Protein AF-A0A194W2B4-F1 (afdb_monomer_lite)

pLDDT: mean 81.97, std 12.23, range [41.47, 95.25]

Structure (mmCIF, N/CA/C/O backbone):
data_AF-A0A194W2B4-F1
#
_entry.id   AF-A0A194W2B4-F1
#
loop_
_atom_site.group_PDB
_atom_site.id
_atom_site.type_symbol
_atom_site.label_atom_id
_atom_site.label_alt_id
_atom_site.label_comp_id
_atom_site.label_asym_id
_atom_site.label_entity_id
_atom_site.label_seq_id
_atom_site.pdbx_PDB_ins_code
_atom_site.Cartn_x
_atom_site.Cartn_y
_atom_site.Cartn_z
_atom_site.occupancy
_atom_site.B_iso_or_equiv
_atom_site.auth_seq_id
_atom_site.auth_comp_id
_atom_site.auth_asym_id
_atom_site.auth_atom_id
_atom_site.pdbx_PDB_model_num
ATOM 1 N N . MET A 1 1 ? -21.959 18.972 -3.219 1.00 41.47 1 MET A N 1
ATOM 2 C CA . MET A 1 1 ? -21.337 18.319 -2.049 1.00 41.47 1 MET A CA 1
ATOM 3 C C . MET A 1 1 ? -19.850 18.587 -2.133 1.00 41.47 1 MET A C 1
ATOM 5 O O . MET A 1 1 ? -19.236 18.120 -3.082 1.00 41.47 1 MET A O 1
ATOM 9 N N . SER A 1 2 ? -19.292 19.405 -1.241 1.00 55.44 2 SER A N 1
ATOM 10 C CA . SER A 1 2 ? -17.837 19.546 -1.148 1.00 55.44 2 SER A CA 1
ATOM 11 C C . SER A 1 2 ? -17.294 18.247 -0.557 1.00 55.44 2 SER A C 1
ATOM 13 O O . SER A 1 2 ? -17.518 17.963 0.618 1.00 55.44 2 SER A O 1
ATOM 15 N N . GLY A 1 3 ? -16.694 17.406 -1.397 1.00 68.81 3 GLY A N 1
ATOM 16 C CA . GLY A 1 3 ? -15.947 16.246 -0.923 1.00 68.81 3 GLY A CA 1
ATOM 17 C C . GLY A 1 3 ? -14.680 16.692 -0.198 1.00 68.81 3 GLY A C 1
ATOM 18 O O . GLY A 1 3 ? -14.205 17.805 -0.416 1.00 68.81 3 GLY A O 1
ATOM 19 N N . PHE A 1 4 ? -14.137 15.819 0.644 1.00 73.06 4 PHE A N 1
ATOM 20 C CA . PHE A 1 4 ? -12.844 16.046 1.282 1.00 73.06 4 PHE A CA 1
ATOM 21 C C . PHE A 1 4 ? -11.737 16.233 0.239 1.00 73.06 4 PHE A C 1
ATOM 23 O O . PHE A 1 4 ? -11.678 15.500 -0.764 1.00 73.06 4 PHE A O 1
ATOM 30 N N . THR A 1 5 ? -10.825 17.170 0.496 1.00 79.00 5 THR A N 1
ATOM 31 C CA . THR A 1 5 ? -9.618 17.334 -0.322 1.00 79.00 5 THR A CA 1
ATOM 32 C C . THR A 1 5 ? -8.726 16.091 -0.221 1.00 79.00 5 THR A C 1
ATOM 34 O O . THR A 1 5 ? -8.958 15.177 0.581 1.00 79.00 5 THR A O 1
ATOM 37 N N . LYS A 1 6 ? -7.709 15.992 -1.084 1.00 71.56 6 LYS A N 1
ATOM 38 C CA . LYS A 1 6 ? -6.747 14.882 -1.008 1.00 71.56 6 LYS A CA 1
ATOM 39 C C . LYS A 1 6 ? -5.976 14.945 0.315 1.00 71.56 6 LYS A C 1
ATOM 41 O O . LYS A 1 6 ? -5.737 13.916 0.938 1.00 71.56 6 LYS A O 1
ATOM 46 N N . GLU A 1 7 ? -5.654 16.153 0.755 1.00 78.38 7 GLU A N 1
ATOM 47 C CA . GLU A 1 7 ? -4.912 16.453 1.973 1.00 78.38 7 GLU A CA 1
ATOM 48 C C . GLU A 1 7 ? -5.713 16.038 3.208 1.00 78.38 7 GLU A C 1
ATOM 50 O O . GLU A 1 7 ? -5.190 15.308 4.047 1.00 78.38 7 GLU A O 1
ATOM 55 N N . GLU A 1 8 ? -6.996 16.407 3.270 1.00 81.31 8 GLU A N 1
ATOM 56 C CA . GLU A 1 8 ? -7.905 16.040 4.363 1.00 81.31 8 GLU A CA 1
ATOM 57 C C . GLU A 1 8 ? -8.101 14.526 4.456 1.00 81.31 8 GLU A C 1
ATOM 59 O O . GLU A 1 8 ? -8.031 13.955 5.543 1.00 81.31 8 GLU A O 1
ATOM 64 N N . ARG A 1 9 ? -8.267 13.843 3.314 1.00 77.00 9 ARG A N 1
ATOM 65 C CA . ARG A 1 9 ? -8.328 12.373 3.286 1.00 77.00 9 ARG A CA 1
ATOM 66 C C . ARG A 1 9 ? -7.033 11.740 3.776 1.00 77.00 9 ARG A C 1
ATOM 68 O O . ARG A 1 9 ? -7.081 10.736 4.477 1.00 77.00 9 ARG A O 1
ATOM 75 N N . SER A 1 10 ? -5.894 12.353 3.459 1.00 82.56 10 SER A N 1
ATOM 76 C CA . SER A 1 10 ? -4.581 11.827 3.826 1.00 82.56 10 SER A CA 1
ATOM 77 C C . SER A 1 10 ? -4.277 11.858 5.327 1.00 82.56 10 SER A C 1
ATOM 79 O O . SER A 1 10 ? -3.325 11.199 5.746 1.00 82.56 10 SER A O 1
ATOM 81 N N . ILE A 1 11 ? -5.043 12.632 6.107 1.00 84.44 11 ILE A N 1
ATOM 82 C CA . ILE A 1 11 ? -4.957 12.699 7.576 1.00 84.44 11 ILE A CA 1
ATOM 83 C C . ILE A 1 11 ? -5.657 11.492 8.212 1.00 84.44 11 ILE A C 1
ATOM 85 O O . ILE A 1 11 ? -5.270 11.047 9.284 1.00 84.44 11 ILE A O 1
ATOM 89 N N . GLY A 1 12 ? -6.682 10.952 7.552 1.00 85.75 12 GLY A N 1
ATOM 90 C CA . GLY A 1 12 ? -7.472 9.834 8.061 1.00 85.75 12 GLY A CA 1
ATOM 91 C C . GLY A 1 12 ? -6.931 8.457 7.686 1.00 85.75 12 GLY A C 1
ATOM 92 O O . GLY A 1 12 ? -7.658 7.486 7.840 1.00 85.75 12 GLY A O 1
ATOM 93 N N . TRP A 1 13 ? -5.722 8.346 7.135 1.00 91.31 13 TRP A N 1
ATOM 94 C CA . TRP A 1 13 ? -5.125 7.055 6.785 1.00 91.31 13 TRP A CA 1
ATOM 95 C C . TRP A 1 13 ? -4.331 6.489 7.959 1.00 91.31 13 TRP A C 1
ATOM 97 O O . TRP A 1 13 ? -3.633 7.228 8.640 1.00 91.31 13 TRP A O 1
ATOM 107 N N . ASN A 1 14 ? -4.399 5.175 8.159 1.00 91.81 14 ASN A N 1
ATOM 108 C CA . ASN A 1 14 ? -3.569 4.454 9.133 1.00 91.81 14 ASN A CA 1
ATOM 109 C C . ASN A 1 14 ? -2.636 3.425 8.469 1.00 91.81 14 ASN A C 1
ATOM 111 O O . ASN A 1 14 ? -1.770 2.854 9.127 1.00 91.81 14 ASN A O 1
ATOM 115 N N . VAL A 1 15 ? -2.772 3.214 7.159 1.00 91.44 15 VAL A N 1
ATOM 116 C CA . VAL A 1 15 ? -1.809 2.488 6.331 1.00 91.44 15 VAL A CA 1
ATOM 117 C C . VAL A 1 15 ? -1.285 3.458 5.285 1.00 91.44 15 VAL A C 1
ATOM 119 O O . VAL A 1 15 ? -2.040 3.952 4.446 1.00 91.44 15 VAL A O 1
ATOM 122 N N . LEU A 1 16 ? 0.009 3.748 5.347 1.00 92.06 16 LEU A N 1
ATOM 123 C CA . LEU A 1 16 ? 0.677 4.737 4.509 1.00 92.06 16 LEU A CA 1
ATOM 124 C C . LEU A 1 16 ? 1.611 4.048 3.520 1.00 92.06 16 LEU A C 1
ATOM 126 O O . LEU A 1 16 ? 2.383 3.166 3.903 1.00 92.06 16 LEU A O 1
ATOM 130 N N . ILE A 1 17 ? 1.571 4.479 2.261 1.00 91.25 17 ILE A N 1
ATOM 131 C CA . ILE A 1 17 ? 2.371 3.896 1.187 1.00 91.25 17 ILE A CA 1
ATOM 132 C C . ILE A 1 17 ? 3.316 4.959 0.613 1.00 91.25 17 ILE A C 1
ATOM 134 O O . ILE A 1 17 ? 2.926 6.087 0.288 1.00 91.25 17 ILE A O 1
ATOM 138 N N . TYR A 1 18 ? 4.581 4.571 0.504 1.00 89.88 18 TYR A N 1
ATOM 139 C CA . TYR A 1 18 ? 5.709 5.383 0.071 1.00 89.88 18 TYR A CA 1
ATOM 140 C C . TYR A 1 18 ? 6.357 4.758 -1.164 1.00 89.88 18 TYR A C 1
ATOM 142 O O . TYR A 1 18 ? 6.347 3.541 -1.321 1.00 89.88 18 TYR A O 1
ATOM 150 N N . PHE A 1 19 ? 6.937 5.582 -2.033 1.00 81.31 19 PHE A N 1
ATOM 151 C CA . PHE A 1 19 ? 7.645 5.103 -3.227 1.00 81.31 19 PHE A CA 1
ATOM 152 C C . PHE A 1 19 ? 9.127 4.834 -2.985 1.00 81.31 19 PHE A C 1
ATOM 154 O O . PHE A 1 19 ? 9.715 3.968 -3.624 1.00 81.31 19 PHE A O 1
ATOM 161 N N . ASN A 1 20 ? 9.747 5.615 -2.109 1.00 73.06 20 ASN A N 1
ATOM 162 C CA . ASN A 1 20 ? 11.188 5.628 -1.940 1.00 73.06 20 ASN A CA 1
ATOM 163 C C . ASN A 1 20 ? 11.578 6.027 -0.514 1.00 73.06 20 ASN A C 1
ATOM 165 O O . ASN A 1 20 ? 10.742 6.427 0.302 1.00 73.06 20 ASN A O 1
ATOM 169 N N . GLU A 1 21 ? 12.873 5.918 -0.231 1.00 71.31 21 GLU A N 1
ATOM 170 C CA . GLU A 1 21 ? 13.460 6.247 1.068 1.00 71.31 21 GLU A CA 1
ATOM 171 C C . GLU A 1 21 ? 13.344 7.733 1.432 1.00 71.31 21 GLU A C 1
ATOM 173 O O . GLU A 1 21 ? 13.376 8.049 2.617 1.00 71.31 21 GLU A O 1
ATOM 178 N N . ASP A 1 22 ? 13.095 8.620 0.459 1.00 74.62 22 ASP A N 1
ATOM 179 C CA . ASP A 1 22 ? 12.860 10.057 0.686 1.00 74.62 22 ASP A CA 1
ATOM 180 C C . ASP A 1 22 ? 11.544 10.347 1.441 1.00 74.62 22 ASP A C 1
ATOM 182 O O . ASP A 1 22 ? 11.201 11.499 1.701 1.00 74.62 22 ASP A O 1
ATOM 186 N N . GLU A 1 23 ? 10.786 9.303 1.791 1.00 68.38 23 GLU A N 1
ATOM 187 C CA . GLU A 1 23 ? 9.563 9.357 2.595 1.00 68.38 23 GLU A CA 1
ATOM 188 C C . GLU A 1 23 ? 8.454 10.239 2.007 1.00 68.38 23 GLU A C 1
ATOM 190 O O . GLU A 1 23 ? 7.553 10.692 2.720 1.00 68.38 23 GLU A O 1
ATOM 195 N N . ALA A 1 24 ? 8.447 10.439 0.690 1.00 77.88 24 ALA A N 1
ATOM 196 C CA . ALA A 1 24 ? 7.337 11.098 0.021 1.00 77.88 24 ALA A CA 1
ATOM 197 C C . ALA A 1 24 ? 6.093 10.191 0.076 1.00 77.88 24 ALA A C 1
ATOM 199 O O . ALA A 1 24 ? 5.935 9.259 -0.719 1.00 77.88 24 ALA A O 1
ATOM 200 N N . LYS A 1 25 ? 5.207 10.447 1.051 1.00 79.06 25 LYS A N 1
ATOM 201 C CA . LYS A 1 25 ? 3.894 9.794 1.151 1.00 79.06 25 LYS A CA 1
ATOM 202 C C . LYS A 1 25 ? 3.118 10.091 -0.126 1.00 79.06 25 LYS A C 1
ATOM 204 O O . LYS A 1 25 ? 2.769 11.246 -0.370 1.00 79.06 25 LYS A O 1
ATOM 209 N N . PHE A 1 26 ? 2.803 9.065 -0.909 1.00 84.00 26 PHE A N 1
ATOM 210 C CA . PHE A 1 26 ? 2.066 9.267 -2.158 1.00 84.00 26 PHE A CA 1
ATOM 211 C C . PHE A 1 26 ? 0.597 8.861 -2.051 1.00 84.00 26 PHE A C 1
ATOM 213 O O . PHE A 1 26 ? -0.259 9.493 -2.679 1.00 84.00 26 PHE A O 1
ATOM 220 N N . THR A 1 27 ? 0.295 7.846 -1.234 1.00 90.00 27 THR A N 1
ATOM 221 C CA . THR A 1 27 ? -1.068 7.368 -0.993 1.00 90.00 27 THR A CA 1
ATOM 222 C C . THR A 1 27 ? -1.180 6.639 0.348 1.00 90.00 27 THR A C 1
ATOM 224 O O . THR A 1 27 ? -0.196 6.458 1.069 1.00 90.00 27 THR A O 1
ATOM 227 N N . GLY A 1 28 ? -2.394 6.240 0.696 1.00 91.25 28 GLY A N 1
ATOM 228 C CA . GLY A 1 28 ? -2.691 5.466 1.885 1.00 91.25 28 GLY A CA 1
ATOM 229 C C . GLY A 1 28 ? -4.165 5.103 1.948 1.00 91.25 28 GLY A C 1
ATOM 230 O O . GLY A 1 28 ? -4.972 5.548 1.130 1.00 91.25 28 GLY A O 1
ATOM 231 N N . ILE A 1 29 ? -4.498 4.279 2.932 1.00 91.88 29 ILE A N 1
ATOM 232 C CA . ILE A 1 29 ? -5.862 3.835 3.194 1.00 91.88 29 ILE A CA 1
ATOM 233 C C . ILE A 1 29 ? -6.160 3.906 4.686 1.00 91.88 29 ILE A C 1
ATOM 235 O O . ILE A 1 29 ? -5.264 3.938 5.536 1.00 91.88 29 ILE A O 1
ATOM 239 N N . TRP A 1 30 ? -7.448 3.888 5.000 1.00 91.06 30 TRP A N 1
ATOM 240 C CA . TRP A 1 30 ? -7.912 3.530 6.328 1.00 91.06 30 TRP A CA 1
ATOM 241 C C . TRP A 1 30 ? -8.267 2.045 6.349 1.00 91.06 30 TRP A C 1
ATOM 243 O O . TRP A 1 30 ? -9.177 1.620 5.638 1.00 91.06 30 TRP A O 1
ATOM 253 N N . GLN A 1 31 ? -7.567 1.271 7.172 1.00 91.81 31 GLN A N 1
ATOM 254 C CA . GLN A 1 31 ? -7.824 -0.143 7.388 1.00 91.81 31 GLN A CA 1
ATOM 255 C C . GLN A 1 31 ? -8.381 -0.386 8.788 1.00 91.81 31 GLN A C 1
ATOM 257 O O . GLN A 1 31 ? -7.806 0.024 9.796 1.00 91.81 31 GLN A O 1
ATOM 262 N N . SER A 1 32 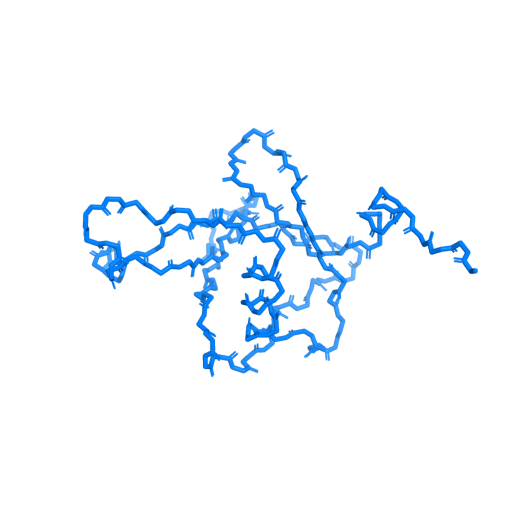? -9.509 -1.085 8.858 1.00 90.75 32 SER A N 1
ATOM 263 C CA . SER A 1 32 ? -10.127 -1.504 10.114 1.00 90.75 32 SER A CA 1
ATOM 264 C C . SER A 1 32 ? -10.892 -2.797 9.894 1.00 90.75 32 SER A C 1
ATOM 266 O O . SER A 1 32 ? -11.584 -2.918 8.887 1.00 90.75 32 SER A O 1
ATOM 268 N N . LYS A 1 33 ? -10.802 -3.741 10.840 1.00 86.88 33 LYS A N 1
ATOM 269 C CA . LYS A 1 33 ? -11.562 -5.005 10.828 1.00 86.88 33 LYS A CA 1
ATOM 270 C C . LYS A 1 33 ? -11.475 -5.748 9.490 1.00 86.88 33 LYS A C 1
ATOM 272 O O . LYS A 1 33 ? -12.482 -6.266 9.013 1.00 86.88 33 LYS A O 1
ATOM 277 N N . ASP A 1 34 ? -10.287 -5.762 8.891 1.00 86.25 34 ASP A N 1
ATOM 278 C CA . ASP A 1 34 ? -10.005 -6.542 7.685 1.00 86.25 34 ASP A CA 1
ATOM 279 C C . ASP A 1 34 ? -10.860 -6.158 6.457 1.00 86.25 34 ASP A C 1
ATOM 281 O O . ASP A 1 34 ? -11.068 -6.970 5.556 1.00 86.25 34 ASP A O 1
ATOM 285 N N . VAL A 1 35 ? -11.357 -4.913 6.414 1.00 90.06 35 VAL A N 1
ATOM 286 C CA . VAL A 1 35 ? -12.247 -4.415 5.349 1.00 90.06 35 VAL A CA 1
ATOM 287 C C . VAL A 1 35 ? -11.545 -4.354 3.993 1.00 90.06 35 VAL A C 1
ATOM 289 O O . VAL A 1 35 ? -12.123 -4.785 2.998 1.00 90.06 35 VAL A O 1
ATOM 292 N N . VAL A 1 36 ? -10.315 -3.837 3.944 1.00 92.81 36 VAL A N 1
ATOM 293 C CA . VAL A 1 36 ? -9.529 -3.746 2.709 1.00 92.81 36 VAL A CA 1
ATOM 294 C C . VAL A 1 36 ? -8.675 -4.997 2.543 1.00 92.81 36 VAL A C 1
ATOM 296 O O . VAL A 1 36 ? -7.922 -5.380 3.448 1.00 92.81 36 VAL A O 1
ATOM 299 N N . ARG A 1 37 ? -8.778 -5.634 1.376 1.00 95.00 37 ARG A N 1
ATOM 300 C CA . ARG A 1 37 ? -7.988 -6.811 0.997 1.00 95.00 37 ARG A CA 1
ATOM 301 C C . ARG A 1 37 ? -6.899 -6.455 -0.002 1.00 95.00 37 ARG A C 1
ATOM 303 O O . ARG A 1 37 ? -6.898 -5.373 -0.582 1.00 95.00 37 ARG A O 1
ATOM 310 N N . VAL A 1 38 ? -5.977 -7.391 -0.211 1.00 94.38 38 VAL A N 1
ATOM 311 C CA . VAL A 1 38 ? -4.896 -7.237 -1.192 1.00 94.38 38 VAL A CA 1
ATOM 312 C C . VAL A 1 38 ? -5.461 -6.945 -2.583 1.00 94.38 38 VAL A C 1
ATOM 314 O O . VAL A 1 38 ? -5.063 -5.953 -3.178 1.00 94.38 38 VAL A O 1
ATOM 317 N N . VAL A 1 39 ? -6.442 -7.717 -3.059 1.00 94.69 39 VAL A N 1
ATOM 318 C CA . VAL A 1 39 ? -7.110 -7.469 -4.351 1.00 94.69 39 VAL A CA 1
ATOM 319 C C . VAL A 1 39 ? -7.712 -6.065 -4.475 1.00 94.69 39 VAL A C 1
ATOM 321 O O . VAL A 1 39 ? -7.613 -5.457 -5.538 1.00 94.69 39 VAL A O 1
ATOM 324 N N . ASP A 1 40 ? -8.293 -5.532 -3.396 1.00 93.69 40 ASP A N 1
ATOM 325 C CA . ASP A 1 40 ? -8.874 -4.186 -3.391 1.00 93.69 40 ASP A CA 1
ATOM 326 C C . ASP A 1 40 ? -7.753 -3.137 -3.535 1.00 93.69 40 ASP A C 1
ATOM 328 O O . ASP A 1 40 ? -7.857 -2.210 -4.333 1.00 93.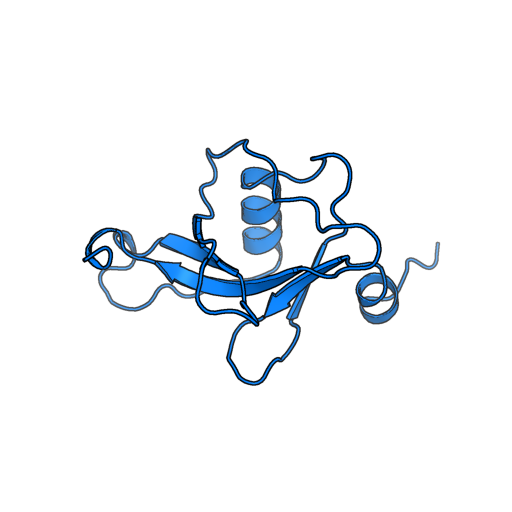69 40 ASP A O 1
ATOM 332 N N . MET A 1 41 ? -6.629 -3.344 -2.840 1.00 91.56 41 MET A N 1
ATOM 333 C CA . MET A 1 41 ? -5.436 -2.501 -2.955 1.00 91.56 41 MET A CA 1
ATOM 334 C C . MET A 1 41 ? -4.811 -2.554 -4.354 1.00 91.56 41 MET A C 1
ATOM 336 O O . MET A 1 41 ? -4.426 -1.514 -4.880 1.00 91.56 41 MET A O 1
ATOM 340 N N . VAL A 1 42 ? -4.696 -3.744 -4.959 1.00 92.69 42 VAL A N 1
ATOM 341 C CA . VAL A 1 42 ? -4.176 -3.889 -6.330 1.00 92.69 42 VAL A CA 1
ATOM 342 C C . VAL A 1 42 ? -5.029 -3.068 -7.287 1.00 92.69 42 VAL A C 1
ATOM 344 O O . VAL A 1 42 ? -4.501 -2.236 -8.018 1.00 92.69 42 VAL A O 1
ATOM 347 N N . HIS A 1 43 ? -6.348 -3.255 -7.222 1.00 90.75 43 HIS A N 1
ATOM 348 C CA . HIS A 1 43 ? -7.289 -2.551 -8.079 1.00 90.75 43 HIS A CA 1
ATOM 349 C C . HIS A 1 43 ? -7.181 -1.028 -7.933 1.00 90.75 43 HIS A C 1
ATOM 351 O O . HIS A 1 43 ? -7.060 -0.316 -8.931 1.00 90.75 43 HIS A O 1
ATOM 357 N N . ASP A 1 44 ? -7.170 -0.523 -6.698 1.00 89.38 44 ASP A N 1
ATOM 358 C CA . ASP A 1 44 ? -7.072 0.914 -6.437 1.00 89.38 44 ASP A CA 1
ATOM 359 C C . ASP A 1 44 ? -5.743 1.499 -6.936 1.00 89.38 44 ASP A C 1
ATOM 361 O O . ASP A 1 44 ? -5.722 2.579 -7.536 1.00 89.38 44 ASP A O 1
ATOM 365 N N . LEU A 1 45 ? -4.630 0.792 -6.716 1.00 88.88 45 LEU A N 1
ATOM 366 C CA . LEU A 1 45 ? -3.310 1.237 -7.157 1.00 88.88 45 LEU A CA 1
ATOM 367 C C . LEU A 1 45 ? -3.184 1.242 -8.684 1.00 88.88 45 LEU A C 1
ATOM 369 O O . LEU A 1 45 ? -2.648 2.208 -9.219 1.00 88.88 45 LEU A O 1
ATOM 373 N N . GLU A 1 46 ? -3.721 0.238 -9.379 1.00 87.38 46 GLU A N 1
ATOM 374 C CA . GLU A 1 46 ? -3.752 0.182 -10.849 1.00 87.38 46 GLU A CA 1
ATOM 375 C C . GLU A 1 46 ? -4.615 1.291 -11.465 1.00 87.38 46 GLU A C 1
ATOM 377 O O . GLU A 1 46 ? -4.272 1.844 -12.510 1.00 87.38 46 GLU A O 1
ATOM 382 N N . LEU A 1 47 ? -5.735 1.643 -10.823 1.00 84.50 47 LEU A N 1
ATOM 383 C CA . LEU A 1 47 ? -6.596 2.730 -11.292 1.00 84.50 47 LEU A CA 1
ATOM 384 C C . LEU A 1 47 ? -5.961 4.108 -11.096 1.00 84.50 47 LEU A C 1
ATOM 386 O O . LEU A 1 47 ? -6.169 5.010 -11.909 1.00 84.50 47 LEU A O 1
ATOM 390 N N . CYS A 1 48 ? -5.240 4.295 -9.991 1.00 81.62 48 CYS A N 1
ATOM 391 C CA . CYS A 1 48 ? -4.759 5.613 -9.586 1.00 81.62 48 CYS A CA 1
ATOM 392 C C . CYS A 1 48 ? -3.339 5.920 -10.068 1.00 81.62 48 CYS A C 1
ATOM 394 O O . CYS A 1 48 ? -2.960 7.093 -10.118 1.00 81.62 48 CYS A O 1
ATOM 396 N N . PHE A 1 49 ? -2.548 4.898 -10.397 1.00 81.50 49 PHE A N 1
ATOM 397 C CA . PHE A 1 49 ? -1.124 5.044 -10.665 1.00 81.50 49 PHE A CA 1
ATOM 398 C C . PHE A 1 49 ? -0.661 4.085 -11.766 1.00 81.50 49 PHE A C 1
ATOM 400 O O . PHE A 1 49 ? -1.073 2.933 -11.840 1.00 81.50 49 PHE A O 1
ATOM 407 N N . VAL A 1 50 ? 0.257 4.563 -12.603 1.00 80.25 50 VAL A N 1
ATOM 408 C CA . VAL A 1 50 ? 0.951 3.738 -13.595 1.00 80.25 50 VAL A CA 1
ATOM 409 C C . VAL A 1 50 ? 2.357 3.486 -13.072 1.00 80.25 50 VAL A C 1
ATOM 411 O O . VAL A 1 50 ? 3.140 4.424 -12.927 1.00 80.25 50 VAL A O 1
ATOM 414 N N . PHE A 1 51 ? 2.665 2.228 -12.766 1.00 76.81 51 PHE A N 1
ATOM 415 C CA . PHE A 1 51 ? 3.984 1.816 -12.297 1.00 76.81 51 PHE A CA 1
ATOM 416 C C . PHE A 1 51 ? 4.699 1.043 -13.402 1.00 76.81 51 PHE A C 1
ATOM 418 O O . PHE A 1 51 ? 4.232 -0.013 -13.825 1.00 76.81 51 PHE A O 1
ATOM 425 N N . GLU A 1 52 ? 5.844 1.546 -13.857 1.00 79.12 52 GLU A N 1
ATOM 426 C CA . GLU A 1 52 ? 6.680 0.822 -14.813 1.00 79.12 52 GLU A CA 1
ATOM 427 C C . GLU A 1 52 ? 7.479 -0.262 -14.083 1.00 79.12 52 GLU A C 1
ATOM 429 O O . GLU A 1 52 ? 8.270 0.026 -13.182 1.00 79.12 52 GLU A O 1
ATOM 434 N N . ALA A 1 53 ? 7.259 -1.523 -14.459 1.00 74.94 53 ALA A N 1
ATOM 435 C CA . ALA A 1 53 ? 8.055 -2.632 -13.954 1.00 74.94 53 ALA A CA 1
ATOM 436 C C . ALA A 1 53 ? 9.510 -2.522 -14.456 1.00 74.94 53 ALA A C 1
ATOM 438 O O . ALA A 1 53 ? 9.743 -2.117 -15.599 1.00 74.94 53 ALA A O 1
ATOM 439 N N . PRO A 1 54 ? 10.508 -2.890 -13.636 1.00 75.56 54 PRO A N 1
ATOM 440 C CA . PRO A 1 54 ? 11.905 -2.743 -14.017 1.00 75.56 54 PRO A CA 1
ATOM 441 C C . PRO A 1 54 ? 12.321 -3.747 -15.110 1.00 75.56 54 PRO A C 1
ATOM 443 O O . PRO A 1 54 ? 12.347 -4.957 -14.890 1.00 75.56 54 PRO A O 1
ATOM 446 N N . GLY A 1 55 ? 12.752 -3.224 -16.264 1.00 71.56 55 GLY A N 1
ATOM 447 C CA . GLY A 1 55 ? 13.515 -3.958 -17.284 1.00 71.56 55 GLY A CA 1
ATOM 448 C C . GLY A 1 55 ? 12.702 -4.671 -18.383 1.00 71.56 55 GLY A C 1
ATOM 449 O O . GLY A 1 55 ? 11.474 -4.642 -18.379 1.00 71.56 55 GLY A O 1
ATOM 450 N N . PRO A 1 56 ? 13.391 -5.306 -19.357 1.00 64.31 56 PRO A N 1
ATOM 451 C CA . PRO A 1 56 ? 12.762 -5.975 -20.505 1.00 64.31 56 PRO A CA 1
ATOM 452 C C . PRO A 1 56 ? 11.970 -7.238 -20.121 1.00 64.31 56 PRO A C 1
ATOM 454 O O . PRO A 1 56 ? 11.054 -7.623 -20.843 1.00 64.31 56 PRO A O 1
ATOM 457 N N . ASP A 1 57 ? 12.268 -7.833 -18.96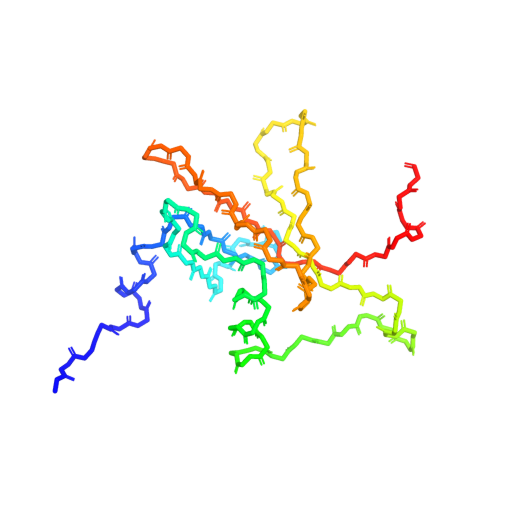0 1.00 63.44 57 ASP A N 1
ATOM 458 C CA . ASP A 1 57 ? 11.592 -9.014 -18.408 1.00 63.44 57 ASP A CA 1
AT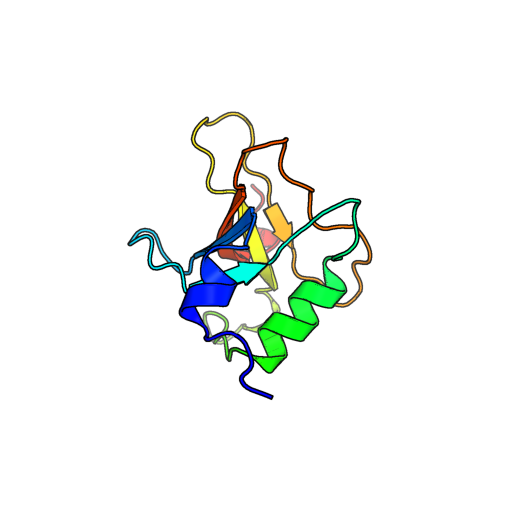OM 459 C C . ASP A 1 57 ? 10.547 -8.624 -17.347 1.00 63.44 57 ASP A C 1
ATOM 461 O O . ASP A 1 57 ? 10.493 -9.177 -16.245 1.00 63.44 57 ASP A O 1
ATOM 465 N N . ALA A 1 58 ? 9.691 -7.653 -17.682 1.00 62.38 58 ALA A N 1
ATOM 466 C CA . ALA A 1 58 ? 8.619 -7.147 -16.817 1.00 62.38 58 ALA A CA 1
ATOM 467 C C . ALA A 1 58 ? 7.671 -8.243 -16.283 1.00 62.38 58 ALA A C 1
ATOM 469 O O . ALA A 1 58 ? 6.991 -8.039 -15.284 1.00 62.38 58 ALA A O 1
ATOM 470 N N . THR A 1 59 ? 7.641 -9.420 -16.915 1.00 67.00 59 THR A N 1
ATOM 471 C CA . THR A 1 59 ? 6.812 -10.567 -16.511 1.00 67.00 59 THR A CA 1
ATOM 472 C C . THR A 1 59 ? 7.290 -11.265 -15.235 1.00 67.00 59 THR A C 1
ATOM 474 O O . THR A 1 59 ? 6.516 -12.006 -14.632 1.00 67.00 59 THR A O 1
ATOM 477 N N . VAL A 1 60 ? 8.539 -11.044 -14.808 1.00 79.56 60 VAL A N 1
ATOM 478 C CA . VAL A 1 60 ? 9.116 -11.685 -13.610 1.00 79.56 60 VAL A CA 1
ATOM 479 C C . VAL A 1 60 ? 8.888 -10.850 -12.345 1.00 79.56 60 VAL A C 1
ATOM 481 O O . VAL A 1 60 ? 8.852 -11.390 -11.238 1.00 79.56 60 VAL A O 1
ATOM 484 N N . TRP A 1 61 ? 8.730 -9.535 -12.496 1.00 84.31 61 TRP A N 1
ATOM 485 C CA . TRP A 1 61 ? 8.582 -8.605 -11.383 1.00 84.31 61 TRP A CA 1
ATOM 486 C C . TRP A 1 61 ? 7.119 -8.439 -10.993 1.00 84.31 61 TRP A C 1
ATOM 488 O O . TRP A 1 61 ? 6.276 -8.099 -11.817 1.00 84.31 61 TRP A O 1
ATOM 498 N N . GLN A 1 62 ? 6.830 -8.631 -9.712 1.00 87.00 62 GLN A N 1
ATOM 499 C CA . GLN A 1 62 ? 5.505 -8.444 -9.142 1.00 87.00 62 GLN A CA 1
ATOM 500 C C . GLN A 1 62 ? 5.515 -7.265 -8.173 1.00 87.00 62 GLN A C 1
ATOM 502 O O . GLN A 1 62 ? 6.446 -7.145 -7.371 1.00 87.00 62 GLN A O 1
ATOM 507 N N . PRO A 1 63 ? 4.504 -6.390 -8.212 1.00 90.62 63 PRO A N 1
ATOM 508 C CA . PRO A 1 63 ? 4.395 -5.323 -7.236 1.00 90.62 63 PRO A CA 1
ATOM 509 C C . PRO A 1 63 ? 4.151 -5.896 -5.836 1.00 90.62 63 PRO A C 1
ATOM 511 O O . PRO A 1 63 ? 3.524 -6.943 -5.660 1.00 90.62 63 PRO A O 1
ATOM 514 N N . ALA A 1 64 ? 4.670 -5.219 -4.819 1.00 91.94 64 ALA A N 1
ATOM 515 C CA . ALA A 1 64 ? 4.537 -5.625 -3.431 1.00 91.94 64 ALA A CA 1
ATOM 516 C C . ALA A 1 64 ? 4.610 -4.422 -2.482 1.00 91.94 64 ALA A C 1
ATOM 518 O O . ALA A 1 64 ? 5.214 -3.395 -2.787 1.00 91.94 64 ALA A O 1
ATOM 519 N N . LEU A 1 65 ? 4.026 -4.581 -1.297 1.00 92.06 65 LEU A N 1
ATOM 520 C CA . LEU A 1 65 ? 4.167 -3.665 -0.173 1.00 92.06 65 LEU A CA 1
ATOM 521 C C . LEU A 1 65 ? 5.156 -4.253 0.829 1.00 92.06 65 LEU A C 1
ATOM 523 O O . LEU A 1 65 ? 4.888 -5.272 1.467 1.00 92.06 65 LEU A O 1
ATOM 527 N N . LEU A 1 66 ? 6.302 -3.600 0.982 1.00 90.69 66 LEU A N 1
ATOM 528 C CA . LEU A 1 66 ? 7.312 -3.950 1.969 1.00 90.69 66 LEU A CA 1
ATOM 529 C C . LEU A 1 66 ? 7.134 -3.078 3.208 1.00 90.69 66 LEU A C 1
ATOM 531 O O . LEU A 1 66 ? 7.277 -1.859 3.134 1.00 90.69 66 LEU A O 1
ATOM 535 N N . ARG A 1 67 ? 6.841 -3.685 4.361 1.00 89.31 67 ARG A N 1
ATOM 536 C CA . ARG A 1 67 ? 6.685 -2.946 5.617 1.00 89.31 67 ARG A CA 1
ATOM 537 C C . ARG A 1 67 ? 7.989 -2.238 5.965 1.00 89.31 67 ARG A C 1
ATOM 539 O O . ARG A 1 67 ? 9.031 -2.873 6.135 1.00 89.31 67 ARG A O 1
ATOM 546 N N . LYS A 1 68 ? 7.912 -0.920 6.120 1.00 85.44 68 LYS A N 1
ATOM 547 C CA . LYS A 1 68 ? 8.989 -0.081 6.631 1.00 85.44 68 LYS A CA 1
ATOM 548 C C . LYS A 1 68 ? 9.121 -0.353 8.127 1.00 85.44 68 LYS A C 1
ATOM 550 O O . LYS A 1 68 ? 8.405 0.223 8.942 1.00 85.44 68 LYS A O 1
ATOM 555 N N . SER A 1 69 ? 9.985 -1.298 8.484 1.00 71.25 69 SER A N 1
ATOM 556 C CA . SER A 1 69 ? 10.185 -1.661 9.883 1.00 71.25 69 SER A CA 1
ATOM 557 C C . SER A 1 69 ? 11.129 -0.690 10.588 1.00 71.25 69 SER A C 1
ATOM 559 O O . SER A 1 69 ? 12.167 -0.320 10.047 1.00 71.25 69 SER A O 1
ATOM 561 N N . ILE A 1 70 ? 10.797 -0.341 11.832 1.00 59.34 70 ILE A N 1
ATOM 562 C CA . ILE A 1 70 ? 11.703 0.347 12.765 1.00 59.34 70 ILE A CA 1
ATOM 563 C C . ILE A 1 70 ? 12.599 -0.682 13.495 1.00 59.34 70 ILE A C 1
ATOM 565 O O . ILE A 1 70 ? 13.614 -0.318 14.077 1.00 59.34 70 ILE A O 1
ATOM 569 N N . ASN A 1 71 ? 12.257 -1.982 13.436 1.00 53.91 71 ASN A N 1
ATOM 570 C CA . ASN A 1 71 ? 12.994 -3.081 14.073 1.00 53.91 71 ASN A CA 1
ATOM 571 C C . ASN A 1 71 ? 13.354 -4.213 13.082 1.00 53.91 71 ASN A C 1
ATOM 573 O O . ASN A 1 71 ? 12.502 -4.672 12.323 1.00 53.91 71 ASN A O 1
ATOM 577 N N . PRO A 1 72 ? 14.584 -4.747 13.098 1.00 51.34 72 PRO A N 1
ATOM 578 C CA . PRO A 1 72 ? 15.081 -5.666 12.066 1.00 51.34 72 PRO A CA 1
ATOM 579 C C . PRO A 1 72 ? 14.458 -7.077 12.062 1.00 51.34 72 PRO A C 1
ATOM 581 O O . PRO A 1 72 ? 14.763 -7.870 11.178 1.00 51.34 72 PRO A O 1
ATOM 584 N N . THR A 1 73 ? 13.592 -7.429 13.014 1.00 48.72 73 THR A N 1
ATOM 585 C CA . THR A 1 73 ? 13.124 -8.813 13.224 1.00 48.72 73 THR A CA 1
ATOM 586 C C . THR A 1 73 ? 11.838 -9.205 12.487 1.00 48.72 73 THR A C 1
ATOM 588 O O . THR A 1 73 ? 11.246 -10.234 12.804 1.00 48.72 73 THR A O 1
ATOM 591 N N . GLY A 1 74 ? 11.409 -8.456 11.469 1.00 56.38 74 GLY A N 1
ATOM 592 C CA . GLY A 1 74 ? 10.266 -8.878 10.655 1.00 56.38 74 GLY A CA 1
ATOM 593 C C . GLY A 1 74 ? 9.909 -7.923 9.525 1.00 56.38 74 GLY A C 1
ATOM 594 O O . GLY A 1 74 ? 8.958 -7.151 9.637 1.00 56.38 74 GLY A O 1
ATOM 595 N N . SER A 1 75 ? 10.634 -7.994 8.411 1.00 64.31 75 SER A N 1
ATOM 596 C CA . SER A 1 75 ? 10.184 -7.417 7.143 1.00 64.31 75 SER A CA 1
ATOM 597 C C . SER A 1 75 ? 8.942 -8.179 6.669 1.00 64.31 75 SER A C 1
ATOM 599 O O . SER A 1 75 ? 9.016 -9.326 6.238 1.00 64.31 75 SER A O 1
ATOM 601 N N . THR A 1 76 ? 7.767 -7.557 6.793 1.00 84.31 76 THR A N 1
ATOM 602 C CA . THR A 1 76 ? 6.521 -8.107 6.240 1.00 84.31 76 THR A CA 1
ATOM 603 C C . THR A 1 76 ? 6.410 -7.670 4.785 1.00 84.31 76 THR A C 1
ATOM 605 O O . THR A 1 76 ? 6.328 -6.472 4.518 1.00 84.31 76 THR A O 1
ATOM 608 N N . LEU A 1 77 ? 6.428 -8.625 3.857 1.00 89.69 77 LEU A N 1
ATOM 609 C CA . LEU A 1 77 ? 6.209 -8.386 2.432 1.00 89.69 77 LEU A CA 1
ATOM 610 C C . LEU A 1 77 ? 4.806 -8.866 2.049 1.00 89.69 77 LEU A C 1
ATOM 612 O O . LEU A 1 77 ? 4.460 -10.025 2.279 1.00 89.69 77 LEU A O 1
ATOM 616 N N . ILE A 1 78 ? 4.014 -7.985 1.446 1.00 92.38 78 ILE A N 1
ATOM 617 C CA . ILE A 1 78 ? 2.693 -8.299 0.902 1.00 92.38 78 ILE A CA 1
ATOM 618 C C . ILE A 1 78 ? 2.797 -8.211 -0.615 1.00 92.38 78 ILE A C 1
ATOM 620 O O . ILE A 1 78 ? 2.898 -7.117 -1.160 1.00 92.38 78 ILE A O 1
ATOM 624 N N . VAL A 1 79 ? 2.793 -9.351 -1.300 1.00 92.50 79 VAL A N 1
ATOM 625 C CA . VAL A 1 79 ? 2.735 -9.368 -2.768 1.00 92.50 79 VAL A CA 1
ATOM 626 C C . VAL A 1 79 ? 1.355 -8.878 -3.201 1.00 92.50 79 VAL A C 1
ATOM 628 O O . VAL A 1 79 ? 0.342 -9.368 -2.704 1.00 92.50 79 VAL A O 1
ATOM 631 N N . LEU A 1 80 ? 1.322 -7.895 -4.098 1.00 92.25 80 LEU A N 1
ATOM 632 C CA . LEU A 1 80 ? 0.100 -7.311 -4.640 1.00 92.25 80 LEU A CA 1
ATOM 633 C C . LEU A 1 80 ? -0.410 -8.190 -5.787 1.00 92.25 80 LEU A C 1
ATOM 635 O O . LEU A 1 80 ? -0.206 -7.902 -6.962 1.00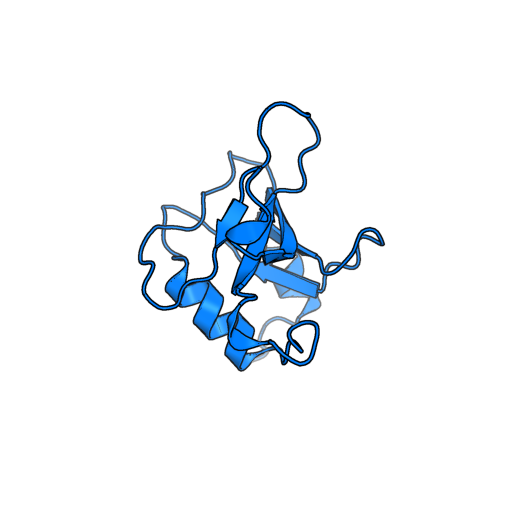 92.25 80 LEU A O 1
ATOM 639 N N . ASP A 1 81 ? -1.051 -9.297 -5.416 1.00 90.88 81 ASP A N 1
ATOM 640 C CA . ASP A 1 81 ? -1.670 -10.251 -6.336 1.00 90.88 81 ASP A CA 1
ATOM 641 C C . ASP A 1 81 ? -3.181 -9.986 -6.452 1.00 90.88 81 ASP A C 1
ATOM 643 O O . ASP A 1 81 ? -3.910 -9.989 -5.456 1.00 90.88 81 ASP A O 1
ATOM 647 N N . ALA A 1 82 ? -3.667 -9.798 -7.681 1.00 90.75 82 ALA A N 1
ATOM 648 C CA . ALA A 1 82 ? -5.080 -9.569 -7.988 1.00 90.75 82 ALA A CA 1
ATOM 649 C C . ALA A 1 82 ? -6.004 -10.750 -7.613 1.00 90.75 82 ALA A C 1
ATOM 651 O O . ALA A 1 82 ? -7.226 -10.601 -7.600 1.00 90.75 82 ALA A O 1
ATOM 652 N N . GLN A 1 83 ? -5.456 -11.931 -7.315 1.00 93.69 83 GLN A N 1
ATOM 653 C CA . GLN A 1 83 ? -6.211 -13.087 -6.823 1.00 93.69 83 GLN A CA 1
ATOM 654 C C . GLN A 1 83 ? -6.176 -13.225 -5.293 1.00 93.69 83 GLN A C 1
ATOM 656 O O . GLN A 1 83 ? -6.937 -14.022 -4.733 1.00 93.69 83 GLN A O 1
ATOM 661 N N . ASP A 1 84 ? -5.335 -12.456 -4.595 1.00 93.31 84 ASP A N 1
ATOM 662 C CA . ASP A 1 84 ? -5.196 -12.553 -3.146 1.00 93.31 84 ASP A CA 1
ATOM 663 C C . ASP A 1 84 ? -6.328 -11.809 -2.423 1.00 93.31 84 ASP A C 1
ATOM 665 O O . ASP A 1 84 ? -6.493 -10.590 -2.497 1.00 93.31 84 ASP A O 1
ATOM 669 N N . ARG A 1 85 ? -7.133 -12.577 -1.686 1.00 94.62 85 ARG A N 1
ATOM 670 C CA . ARG A 1 85 ? -8.283 -12.083 -0.914 1.00 94.62 85 ARG A CA 1
ATOM 671 C C . ARG A 1 85 ? -7.988 -11.931 0.572 1.00 94.62 85 ARG A C 1
ATOM 673 O O . ARG A 1 85 ? -8.913 -11.660 1.339 1.00 94.62 85 ARG A O 1
ATOM 680 N N . ARG A 1 86 ? -6.743 -12.141 1.001 1.00 95.25 86 ARG A N 1
ATOM 681 C CA . ARG A 1 86 ? -6.341 -11.877 2.382 1.00 95.25 86 ARG A CA 1
ATOM 682 C C . ARG A 1 86 ? -6.465 -10.385 2.669 1.00 95.25 86 ARG A C 1
ATOM 684 O O . ARG A 1 86 ? -6.288 -9.542 1.789 1.00 95.25 86 ARG A O 1
ATOM 691 N N . ALA A 1 87 ? -6.799 -10.071 3.911 1.00 93.50 87 ALA A N 1
ATOM 692 C CA . ALA A 1 87 ? -6.884 -8.697 4.365 1.00 93.50 87 ALA A CA 1
ATOM 693 C C . ALA A 1 87 ? -5.495 -8.056 4.428 1.00 93.50 87 ALA A C 1
ATOM 695 O O . ALA A 1 87 ? -4.516 -8.717 4.787 1.00 93.50 87 ALA A O 1
ATOM 696 N N . ILE A 1 88 ? -5.424 -6.759 4.128 1.00 91.62 88 ILE A N 1
ATOM 697 C CA . ILE A 1 88 ? -4.261 -5.963 4.519 1.00 91.62 88 ILE A CA 1
ATOM 698 C C . ILE A 1 88 ? -4.223 -5.939 6.054 1.00 91.62 88 ILE A C 1
ATOM 700 O O . ILE A 1 88 ? -5.271 -5.719 6.670 1.00 91.62 88 ILE A O 1
ATOM 704 N N . PRO A 1 89 ? -3.063 -6.175 6.695 1.00 90.69 89 PRO A N 1
ATOM 705 C CA . PRO A 1 89 ? -2.963 -6.144 8.146 1.00 90.69 89 PRO A CA 1
ATOM 706 C C . PRO A 1 89 ? -3.537 -4.849 8.717 1.00 90.69 89 PRO A C 1
ATOM 708 O O . PRO A 1 89 ? -3.206 -3.755 8.260 1.00 90.69 89 PRO A O 1
ATOM 711 N N . THR A 1 90 ? -4.416 -4.982 9.708 1.00 90.25 90 THR A N 1
ATOM 712 C CA . THR A 1 90 ? -4.927 -3.828 10.445 1.00 90.25 90 THR A CA 1
ATOM 713 C C . THR A 1 90 ? -3.843 -3.360 11.426 1.00 90.25 90 THR A C 1
ATOM 715 O O . THR A 1 90 ? -3.402 -4.176 12.244 1.00 90.25 90 THR A O 1
ATOM 718 N N . PRO A 1 91 ? -3.417 -2.083 11.382 1.00 89.12 91 PRO A N 1
ATOM 719 C CA . PRO A 1 91 ? -2.484 -1.539 12.365 1.00 89.12 91 PRO A CA 1
ATOM 720 C C . PRO A 1 91 ? -3.027 -1.668 13.795 1.00 89.12 91 PRO A C 1
ATOM 722 O O . PRO A 1 91 ? -4.242 -1.675 14.017 1.00 89.12 91 PRO A O 1
ATOM 725 N N . ALA A 1 92 ? -2.136 -1.746 14.787 1.00 86.00 92 ALA A N 1
ATOM 726 C CA . ALA A 1 92 ? -2.544 -1.668 16.189 1.00 86.00 92 ALA A CA 1
ATOM 727 C C . ALA A 1 92 ? -3.203 -0.306 16.495 1.00 86.00 92 ALA A C 1
ATOM 729 O O . ALA A 1 92 ? -2.984 0.669 15.774 1.00 86.00 92 ALA A O 1
ATOM 730 N N . SER A 1 93 ? -4.002 -0.232 17.570 1.00 81.62 93 SER A N 1
ATOM 731 C CA . SER A 1 93 ? -4.646 1.028 17.983 1.00 81.62 93 SER A CA 1
ATOM 732 C C . SER A 1 93 ? -3.609 2.144 18.100 1.00 81.62 93 SER A C 1
ATOM 734 O O . SER A 1 93 ? -2.557 1.942 18.706 1.00 81.62 93 SER A O 1
ATOM 736 N N . ASP A 1 94 ? -3.921 3.298 17.510 1.00 80.31 94 ASP A N 1
ATOM 737 C CA . ASP A 1 94 ? -3.096 4.513 17.541 1.00 80.31 94 ASP A CA 1
ATOM 738 C C . ASP A 1 94 ? -1.718 4.379 16.864 1.00 80.31 94 ASP A C 1
ATOM 740 O O . ASP A 1 94 ? -0.828 5.203 17.080 1.00 80.31 94 ASP A O 1
ATOM 744 N N . GLN A 1 95 ? -1.536 3.356 16.021 1.00 85.00 95 GLN A N 1
ATOM 745 C CA . GLN A 1 95 ? -0.351 3.185 15.185 1.00 85.00 95 GLN A CA 1
ATOM 746 C C . GLN A 1 95 ? -0.681 3.324 13.701 1.00 85.00 95 GLN A C 1
ATOM 748 O O . GLN A 1 95 ? -1.778 3.009 13.241 1.00 85.00 95 GLN A O 1
ATOM 753 N N . GLU A 1 96 ? 0.324 3.760 12.950 1.00 89.12 96 GLU A N 1
ATOM 754 C CA . GLU A 1 96 ? 0.322 3.720 11.495 1.00 89.12 96 GLU A CA 1
ATOM 755 C C . GLU A 1 96 ? 1.277 2.628 11.029 1.00 89.12 96 GLU A C 1
ATOM 757 O O . GLU A 1 96 ? 2.419 2.552 11.495 1.00 89.12 96 GLU A O 1
ATOM 762 N N . ASP A 1 97 ? 0.845 1.839 10.052 1.00 89.69 97 ASP A N 1
ATOM 763 C CA . ASP A 1 97 ? 1.768 1.003 9.302 1.00 89.69 97 ASP A CA 1
ATOM 764 C C . ASP A 1 97 ? 2.251 1.740 8.061 1.00 89.69 97 ASP A C 1
ATOM 766 O O . ASP A 1 97 ? 1.478 2.327 7.304 1.00 89.69 97 ASP A O 1
ATOM 770 N N . ARG A 1 98 ? 3.562 1.684 7.837 1.00 90.50 98 ARG A N 1
ATOM 771 C CA . ARG A 1 98 ? 4.219 2.313 6.695 1.00 90.50 98 ARG A CA 1
ATOM 772 C C . ARG A 1 98 ? 4.747 1.229 5.776 1.00 90.50 98 ARG A C 1
ATOM 774 O O . ARG A 1 98 ? 5.418 0.306 6.237 1.00 90.50 98 ARG A O 1
ATOM 781 N N . TYR A 1 99 ? 4.481 1.358 4.486 1.00 91.69 99 TYR A N 1
ATOM 782 C CA . TYR A 1 99 ? 4.927 0.419 3.466 1.00 91.69 99 TYR A CA 1
ATOM 783 C C . TYR A 1 99 ? 5.647 1.149 2.340 1.00 91.69 99 TYR A C 1
ATOM 785 O O . TYR A 1 99 ? 5.225 2.222 1.917 1.00 91.69 99 TYR A O 1
ATOM 793 N N . PHE A 1 100 ? 6.709 0.544 1.826 1.00 90.81 100 PHE A N 1
ATOM 794 C CA . PHE A 1 100 ? 7.265 0.897 0.531 1.00 90.81 100 PHE A CA 1
ATOM 795 C C . PHE A 1 100 ? 6.573 0.083 -0.554 1.00 90.81 100 PHE A C 1
ATOM 797 O O . PHE A 1 100 ? 6.452 -1.137 -0.431 1.00 90.81 100 PHE A O 1
ATOM 804 N N . TYR A 1 101 ? 6.145 0.753 -1.615 1.00 90.06 101 TYR A N 1
ATOM 805 C CA . TYR A 1 101 ? 5.773 0.096 -2.854 1.00 90.06 101 TYR A CA 1
ATOM 806 C C . TYR A 1 101 ? 7.052 -0.308 -3.586 1.00 90.06 101 TYR A C 1
ATOM 808 O O . TYR A 1 101 ? 7.870 0.542 -3.934 1.00 90.06 101 TYR A O 1
ATOM 816 N N . VAL A 1 102 ? 7.238 -1.605 -3.797 1.00 88.81 102 VAL A N 1
ATOM 817 C CA . VAL A 1 102 ? 8.440 -2.174 -4.412 1.00 88.81 102 VAL A CA 1
ATOM 818 C C . VAL A 1 102 ? 8.063 -3.199 -5.471 1.00 88.81 102 VAL A C 1
ATOM 820 O O . VAL A 1 102 ? 6.959 -3.738 -5.466 1.00 88.81 102 VAL A O 1
ATOM 823 N N . PHE A 1 103 ? 9.004 -3.511 -6.356 1.00 88.81 103 PHE A N 1
ATOM 824 C CA . PHE A 1 103 ? 8.906 -4.679 -7.224 1.00 88.81 103 PHE A CA 1
ATOM 825 C C . PHE A 1 103 ? 9.710 -5.829 -6.622 1.00 88.81 103 PHE A C 1
ATOM 827 O O . PHE A 1 103 ? 10.880 -5.680 -6.274 1.00 88.81 103 PHE A O 1
ATOM 834 N N . HIS A 1 104 ? 9.069 -6.983 -6.492 1.00 85.25 104 HIS A N 1
ATOM 835 C CA . HIS A 1 104 ? 9.626 -8.212 -5.954 1.00 85.25 104 HIS A CA 1
ATOM 836 C C . HIS A 1 104 ? 9.682 -9.282 -7.048 1.00 85.25 104 HIS A C 1
ATOM 838 O O . HIS A 1 104 ? 8.727 -9.473 -7.797 1.00 85.25 104 HIS A O 1
ATOM 844 N N . SER A 1 105 ? 10.789 -10.016 -7.110 1.00 83.62 105 SER A N 1
ATOM 845 C CA . SER A 1 105 ? 10.919 -11.234 -7.908 1.00 83.62 105 SER A CA 1
ATOM 846 C C . SER A 1 105 ? 11.113 -12.408 -6.960 1.00 83.62 105 SER A C 1
ATOM 848 O O . SER A 1 105 ? 11.948 -12.342 -6.056 1.00 83.62 105 SER A O 1
ATOM 850 N N . SER A 1 106 ? 10.390 -13.510 -7.177 1.00 73.94 106 SER A N 1
ATOM 851 C CA . SER A 1 106 ? 10.561 -14.734 -6.378 1.00 73.94 106 SER A CA 1
ATOM 852 C C . SER A 1 106 ? 11.990 -15.287 -6.449 1.00 73.94 106 SER A C 1
ATOM 854 O O . SER A 1 106 ? 12.454 -15.934 -5.514 1.00 73.94 106 SER A O 1
ATOM 856 N N . GLN A 1 107 ? 12.739 -14.956 -7.504 1.00 72.81 107 GLN A N 1
ATOM 857 C CA . GLN A 1 107 ? 14.146 -15.331 -7.658 1.00 72.81 107 GLN A CA 1
ATOM 858 C C . GLN A 1 107 ? 15.078 -14.619 -6.659 1.00 72.81 107 GLN A C 1
ATOM 860 O O . GLN A 1 107 ? 16.219 -15.041 -6.479 1.00 72.81 107 GLN A O 1
ATOM 865 N N . CYS A 1 108 ? 14.609 -13.556 -5.999 1.00 63.38 108 CYS A N 1
ATOM 866 C CA . CYS A 1 108 ? 15.367 -12.795 -5.005 1.00 63.38 108 CYS A CA 1
ATOM 867 C C . CYS A 1 108 ? 15.189 -13.311 -3.565 1.00 63.38 108 CYS A C 1
ATOM 869 O O . CYS A 1 108 ? 15.848 -12.796 -2.663 1.00 63.38 108 CYS A O 1
ATOM 871 N N . THR A 1 109 ? 14.349 -14.329 -3.332 1.00 59.00 109 THR A N 1
ATOM 872 C CA . THR A 1 109 ? 14.290 -15.027 -2.034 1.00 59.00 109 THR A CA 1
ATOM 873 C C . THR A 1 109 ? 15.451 -16.019 -1.919 1.00 59.00 109 THR A C 1
ATOM 875 O O . THR A 1 109 ? 15.338 -17.175 -2.321 1.00 59.00 109 THR A O 1
ATOM 878 N N . ARG A 1 110 ? 16.603 -15.541 -1.436 1.00 44.59 110 ARG A N 1
ATOM 879 C CA . ARG A 1 110 ? 17.772 -16.366 -1.095 1.00 44.59 110 ARG A CA 1
ATOM 880 C C . ARG A 1 110 ? 17.866 -16.608 0.401 1.00 44.59 110 ARG A C 1
ATOM 882 O O . ARG A 1 110 ? 17.628 -15.640 1.154 1.00 44.59 110 ARG A O 1
#

Foldseek 3Di:
DDDDDPVRQQVQFQEFEDADPVPPGDDGHHDDPLPAWLLNVLVVCVVPDDDDQPDPPSVQWFKWWWWPDPDPPDTDIGTSDNPTGGGDDHDDPPHHIYTYT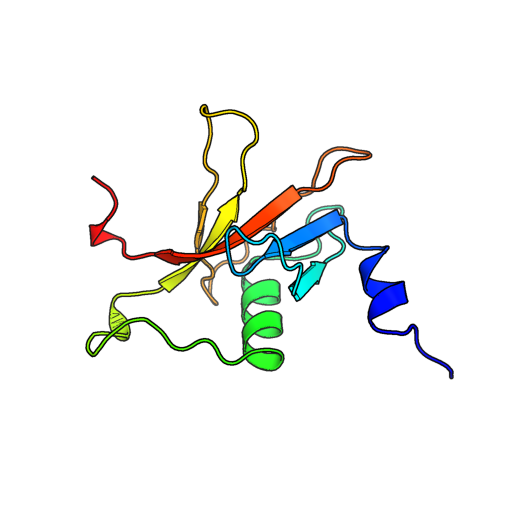DIDGPVPPD

Secondary structure (DSSP, 8-state):
--PPPHHHHHHS-SEEEESSTT--EEEEE---TT-SBHHHHHHHHHHH---PPSSTTTTT-EEEEEE--SSTT---EEE--TT--PBPPPPPTT--EEEEEEEE-GGG--

Sequence (110 aa):
MSGFTKEERSIGWNVLIYFNEDEAKFTGIWQSKDVVRVVDMVHDLELCFVFEAPGPDATVWQPALLRKSINPTGSTLIVLDAQDRRAIPTPASDQEDRYFYVFHSSQCTR

Radius of gyration: 14.56 Å; chains: 1; bounding box: 39×36×38 Å

Organism: Cytospora mali (NCBI:txid578113)